Protein AF-A0A7S4ITT6-F1 (afdb_monomer_lite)

Organism: NCBI:txid265563

Structure (mmCIF, N/CA/C/O backbone):
data_AF-A0A7S4ITT6-F1
#
_entry.id   AF-A0A7S4ITT6-F1
#
loop_
_atom_site.group_PDB
_atom_site.id
_atom_site.type_symbol
_atom_site.label_atom_id
_atom_site.label_alt_id
_atom_site.label_comp_id
_atom_site.label_asym_id
_atom_site.label_entity_id
_atom_site.label_seq_id
_atom_site.pdbx_PDB_ins_code
_atom_site.Cartn_x
_atom_site.Cartn_y
_atom_site.Cartn_z
_atom_site.occupancy
_atom_site.B_iso_or_equiv
_atom_site.auth_seq_id
_atom_site.auth_comp_id
_atom_site.auth_asym_id
_atom_site.auth_atom_id
_atom_site.pdbx_PDB_model_num
ATOM 1 N N . ASP A 1 1 ? -33.251 19.097 45.991 1.00 66.38 1 ASP A N 1
ATOM 2 C CA . ASP A 1 1 ? -33.301 20.274 45.098 1.00 66.38 1 ASP A CA 1
ATOM 3 C C . ASP A 1 1 ? -31.925 20.588 44.511 1.00 66.38 1 ASP A C 1
ATOM 5 O O . ASP A 1 1 ? -31.632 19.953 43.519 1.00 66.38 1 ASP A O 1
ATOM 9 N N . GLU A 1 2 ? -31.005 21.370 45.097 1.00 69.56 2 GLU A N 1
ATOM 10 C CA . GLU A 1 2 ? -29.688 21.613 44.430 1.00 69.56 2 GLU A CA 1
ATOM 11 C C . GLU A 1 2 ? -28.739 20.395 44.406 1.00 69.56 2 GLU A C 1
ATOM 13 O O . GLU A 1 2 ? -28.034 20.162 43.431 1.00 69.56 2 GLU A O 1
ATOM 18 N N . LYS A 1 3 ? -28.730 19.575 45.467 1.00 73.31 3 LYS A N 1
ATOM 19 C CA . LYS A 1 3 ? -27.865 18.378 45.530 1.00 73.31 3 LYS A CA 1
ATOM 20 C C . LYS A 1 3 ? -28.282 17.263 44.572 1.00 73.31 3 LYS A C 1
ATOM 22 O O . LYS A 1 3 ? -27.440 16.493 44.138 1.00 73.31 3 LYS A O 1
ATOM 27 N N . GLU A 1 4 ? -29.576 17.159 44.288 1.00 76.81 4 GLU A N 1
ATOM 28 C CA . GLU A 1 4 ? -30.088 16.156 43.347 1.00 76.81 4 GLU A CA 1
ATOM 29 C C . GLU A 1 4 ? -29.782 16.570 41.907 1.00 76.81 4 GLU A C 1
ATOM 31 O O . GLU A 1 4 ? -29.439 15.720 41.095 1.00 76.81 4 GLU A O 1
ATOM 36 N N . GLU A 1 5 ? -29.812 17.873 41.620 1.00 79.50 5 GLU A N 1
ATOM 37 C CA . GLU A 1 5 ? -29.456 18.434 40.316 1.00 79.50 5 GLU A CA 1
ATOM 38 C C . GLU A 1 5 ? -27.952 18.261 40.018 1.00 79.50 5 GLU A C 1
ATOM 40 O O . GLU A 1 5 ? -27.577 17.868 38.915 1.00 79.50 5 GLU A O 1
ATOM 45 N N . GLU A 1 6 ? -27.085 18.429 41.025 1.00 81.88 6 GLU A N 1
ATOM 46 C CA . GLU A 1 6 ? -25.637 18.186 40.903 1.00 81.88 6 GLU A CA 1
ATOM 47 C C . GLU A 1 6 ? -25.305 16.691 40.702 1.00 81.88 6 GLU A C 1
ATOM 49 O O . GLU A 1 6 ? -24.468 16.342 39.865 1.00 81.88 6 GLU A O 1
ATOM 54 N N . GLU A 1 7 ? -25.998 15.786 41.405 1.00 82.81 7 GLU A N 1
ATOM 55 C CA . GLU A 1 7 ? -25.854 14.333 41.209 1.00 82.81 7 GLU A CA 1
ATOM 56 C C . GLU A 1 7 ? -26.379 13.870 39.839 1.00 82.81 7 GLU A C 1
ATOM 58 O O . GLU A 1 7 ? -25.829 12.938 39.236 1.00 82.81 7 GLU A O 1
ATOM 63 N N . GLU A 1 8 ? -27.429 14.512 39.327 1.00 81.31 8 GLU A N 1
ATOM 64 C CA . GLU A 1 8 ? -28.006 14.218 38.018 1.00 81.31 8 GLU A CA 1
ATOM 65 C C . GLU A 1 8 ? -27.117 14.744 36.879 1.00 81.31 8 GLU A C 1
ATOM 67 O O . GLU A 1 8 ? -26.879 14.015 35.911 1.00 81.31 8 GLU A O 1
ATOM 72 N N . GLU A 1 9 ? -26.511 15.927 37.030 1.00 78.19 9 GLU A N 1
ATOM 73 C CA . GLU A 1 9 ? -25.471 16.427 36.122 1.00 78.19 9 GLU A CA 1
ATOM 74 C C . GLU A 1 9 ? -24.225 15.532 36.122 1.00 78.19 9 GLU A C 1
ATOM 76 O O . GLU A 1 9 ? -23.675 15.226 35.058 1.00 78.19 9 GLU A O 1
ATOM 81 N N . GLU A 1 10 ? -23.766 15.073 37.288 1.00 77.88 10 GLU A N 1
ATOM 82 C CA . GLU A 1 10 ? -22.605 14.186 37.370 1.00 77.88 10 GLU A CA 1
ATOM 83 C C . GLU A 1 10 ? -22.906 12.816 36.739 1.00 77.88 10 GLU A C 1
ATOM 85 O O . GLU A 1 10 ? -22.069 12.261 36.016 1.00 77.88 10 GLU A O 1
ATOM 90 N N . ARG A 1 11 ? -24.127 12.292 36.920 1.00 79.38 11 ARG A N 1
ATOM 91 C CA . ARG A 1 11 ? -24.608 11.104 36.197 1.00 79.38 11 ARG A CA 1
ATOM 92 C C . ARG A 1 11 ? -24.656 11.326 34.696 1.00 79.38 11 ARG A C 1
ATOM 94 O O . ARG A 1 11 ? -24.210 10.445 33.967 1.00 79.38 11 ARG A O 1
ATOM 101 N N . GLN A 1 12 ? -25.156 12.465 34.228 1.00 71.06 12 GLN A N 1
ATOM 102 C CA . GLN A 1 12 ? -25.205 12.776 32.800 1.00 71.06 12 GLN A CA 1
ATOM 103 C C . GLN A 1 12 ? -23.799 12.904 32.203 1.00 71.06 12 GLN A C 1
ATOM 105 O O . GLN A 1 12 ? -23.551 12.372 31.124 1.00 71.06 12 GLN A O 1
ATOM 110 N N . ARG A 1 13 ? -22.840 13.506 32.917 1.00 69.56 13 ARG A N 1
ATOM 111 C CA . ARG A 1 13 ? -21.428 13.570 32.489 1.00 69.56 13 ARG A CA 1
ATOM 112 C C . ARG A 1 13 ? -20.780 12.190 32.422 1.00 69.56 13 ARG A C 1
ATO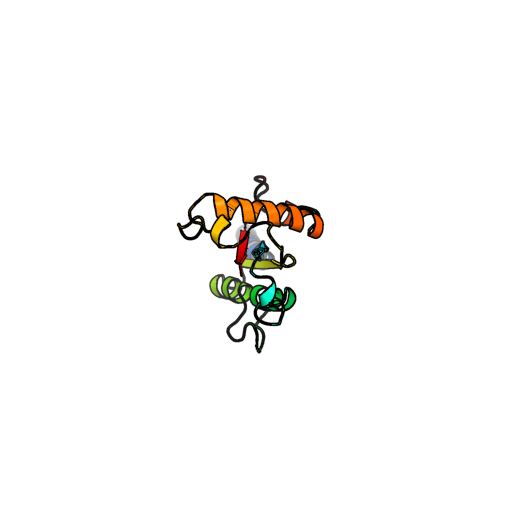M 114 O O . ARG A 1 13 ? -20.078 11.893 31.457 1.00 69.56 13 ARG A O 1
ATOM 121 N N . ARG A 1 14 ? -21.042 11.329 33.409 1.00 65.25 14 ARG A N 1
ATOM 122 C CA . ARG A 1 14 ? -20.569 9.935 33.409 1.00 65.25 14 ARG A CA 1
ATOM 123 C C . ARG A 1 14 ? -21.224 9.121 32.294 1.00 65.25 14 ARG A C 1
ATOM 125 O O . ARG A 1 14 ? -20.539 8.355 31.628 1.00 65.25 14 ARG A O 1
ATOM 132 N N . GLN A 1 15 ? -22.513 9.325 32.035 1.00 61.69 15 GLN A N 1
ATOM 133 C CA . GLN A 1 15 ? -23.232 8.667 30.946 1.00 61.69 15 GLN A CA 1
ATOM 134 C C . GLN A 1 15 ? -22.724 9.128 29.573 1.00 61.69 15 GLN A C 1
ATOM 136 O O . GLN A 1 15 ? -22.522 8.291 28.705 1.00 61.69 15 GLN A O 1
ATOM 141 N N . LEU A 1 16 ? -22.405 10.414 29.391 1.00 56.41 16 LEU A N 1
ATOM 142 C CA . LEU A 1 16 ? -21.774 10.932 28.168 1.00 56.41 16 LEU A CA 1
ATOM 143 C C . LEU A 1 16 ? -20.351 10.389 27.960 1.00 56.41 16 LEU A C 1
ATOM 145 O O . LEU A 1 16 ? -19.951 10.164 26.822 1.00 56.41 16 LEU A O 1
ATOM 149 N N . GLN A 1 17 ? -19.596 10.127 29.032 1.00 59.09 17 GLN A N 1
ATOM 150 C CA . GLN A 1 17 ? -18.307 9.426 28.941 1.00 59.09 17 GLN A CA 1
ATOM 151 C C . GLN A 1 17 ? -18.467 7.943 28.572 1.00 59.09 17 GLN A C 1
ATOM 153 O O . GLN A 1 17 ? -17.612 7.396 27.880 1.00 59.09 17 GLN A O 1
ATOM 158 N N . ILE A 1 18 ? -19.556 7.298 28.999 1.00 54.72 18 ILE A N 1
ATOM 159 C CA . ILE A 1 18 ? -19.858 5.890 28.698 1.00 54.72 18 ILE A CA 1
ATOM 160 C C . ILE A 1 18 ? -20.452 5.728 27.287 1.00 54.72 18 ILE A C 1
ATOM 162 O O . ILE A 1 18 ? -20.075 4.797 26.581 1.00 54.72 18 ILE A O 1
ATOM 166 N N . ASP A 1 19 ? -21.301 6.650 26.826 1.00 48.16 19 ASP A N 1
ATOM 167 C CA . ASP A 1 19 ? -21.837 6.672 25.454 1.00 48.16 19 ASP A CA 1
ATOM 168 C C . ASP A 1 19 ? -20.813 7.216 24.437 1.00 48.16 19 ASP A C 1
ATOM 170 O O . ASP A 1 19 ? -20.814 6.814 23.271 1.00 48.16 19 ASP A O 1
ATOM 174 N N . GLY A 1 20 ? -19.850 8.026 24.893 1.00 43.16 20 GLY A N 1
ATOM 175 C CA . GLY A 1 20 ? -18.567 8.264 24.215 1.00 43.16 20 GLY A CA 1
ATOM 176 C C . GLY A 1 20 ? -17.628 7.047 24.225 1.00 43.16 20 GLY A C 1
ATOM 177 O O . GLY A 1 20 ? -16.577 7.075 23.594 1.00 43.16 20 GLY A O 1
ATOM 178 N N . GLY A 1 21 ? -18.024 5.967 24.908 1.00 40.12 21 GLY A N 1
ATOM 179 C CA . GLY A 1 21 ? -17.407 4.641 24.910 1.00 40.12 21 GLY A CA 1
ATOM 180 C C . GLY A 1 21 ? -17.835 3.750 23.739 1.00 40.12 21 GLY A C 1
ATOM 181 O O . GLY A 1 21 ? -17.499 2.566 23.714 1.00 40.12 21 GLY A O 1
ATOM 182 N N . LYS A 1 22 ? -18.501 4.294 22.709 1.00 44.81 22 LYS A N 1
ATOM 183 C CA . LYS A 1 22 ? -18.163 3.847 21.354 1.00 44.81 22 LYS A CA 1
ATOM 184 C C . LYS A 1 22 ? -16.726 4.286 21.143 1.00 44.81 22 LYS A C 1
ATOM 186 O O . LYS A 1 22 ? -16.513 5.463 20.875 1.00 44.81 22 LYS A O 1
ATOM 191 N N . THR A 1 23 ? -15.765 3.372 21.278 1.00 44.84 23 THR A N 1
ATOM 192 C CA . THR A 1 23 ? -14.406 3.577 20.773 1.00 44.84 23 THR A CA 1
ATOM 193 C C . THR A 1 23 ? -14.550 4.253 19.414 1.00 44.84 23 THR A C 1
ATOM 195 O O . THR A 1 23 ? -15.056 3.631 18.474 1.00 44.84 23 THR A O 1
ATOM 198 N N . LEU A 1 24 ? -14.233 5.551 19.330 1.00 47.56 24 LEU A N 1
ATOM 199 C CA . LEU A 1 24 ? -14.089 6.236 18.056 1.00 47.56 24 LEU A CA 1
ATOM 200 C C . LEU A 1 24 ? -12.882 5.560 17.436 1.00 47.56 24 LEU A C 1
ATOM 202 O O . LEU A 1 24 ? -11.738 5.906 17.710 1.00 47.56 24 LEU A O 1
ATOM 206 N N . LYS A 1 25 ? -13.157 4.472 16.728 1.00 58.03 25 LYS A N 1
ATOM 207 C CA . LYS A 1 25 ? -12.169 3.721 15.996 1.00 58.03 25 LYS A CA 1
ATOM 208 C C . LYS A 1 25 ? -11.748 4.657 14.879 1.00 58.03 25 LYS A C 1
ATOM 210 O O . LYS A 1 25 ? -12.473 4.795 13.896 1.00 58.03 25 LYS A O 1
ATOM 215 N N . ASN A 1 26 ? -10.644 5.369 15.083 1.00 84.81 26 ASN A N 1
ATOM 216 C CA . ASN A 1 26 ? -10.074 6.217 14.050 1.00 84.81 26 ASN A CA 1
ATOM 217 C C . ASN A 1 26 ? -9.543 5.277 12.971 1.00 84.81 26 ASN A C 1
ATOM 219 O O . ASN A 1 26 ? -8.483 4.669 13.134 1.00 84.81 26 ASN A O 1
ATOM 223 N N . VAL A 1 27 ? -10.345 5.089 11.924 1.00 90.31 27 VAL A N 1
ATOM 224 C CA . VAL A 1 27 ? -9.966 4.297 10.760 1.00 90.31 27 VAL A CA 1
ATOM 225 C C . VAL A 1 27 ? -9.173 5.198 9.829 1.00 90.31 27 VAL A C 1
ATOM 227 O O . VAL A 1 27 ? -9.692 6.213 9.376 1.00 90.31 27 VAL A O 1
ATOM 230 N N . MET A 1 28 ? -7.937 4.812 9.536 1.00 93.50 28 MET A N 1
ATOM 231 C CA . MET A 1 28 ? -7.108 5.450 8.517 1.00 93.50 28 MET A CA 1
ATOM 232 C C . MET A 1 28 ? -6.976 4.499 7.334 1.00 93.50 28 MET A C 1
ATOM 234 O O . MET A 1 28 ? -6.627 3.330 7.518 1.00 93.50 28 MET A O 1
ATOM 238 N N . GLN A 1 29 ? -7.254 4.998 6.132 1.00 95.06 29 GLN A N 1
ATOM 239 C CA . GLN A 1 29 ? -7.014 4.251 4.903 1.00 95.06 29 GLN A CA 1
ATOM 240 C C . GLN A 1 29 ? -5.555 4.432 4.480 1.00 95.06 29 GLN A C 1
ATOM 242 O O . GLN A 1 29 ? -5.065 5.550 4.370 1.00 95.06 29 GLN A O 1
ATOM 247 N N . ASN A 1 30 ? -4.863 3.325 4.242 1.00 96.88 30 ASN A N 1
ATOM 248 C CA . ASN A 1 30 ? -3.483 3.281 3.779 1.00 96.88 30 ASN A CA 1
ATOM 249 C C . ASN A 1 30 ? -3.430 2.717 2.360 1.00 96.88 30 ASN A C 1
ATOM 251 O O . ASN A 1 30 ? -3.933 1.621 2.103 1.00 96.88 30 ASN A O 1
ATOM 255 N N . LEU A 1 31 ? -2.797 3.426 1.435 1.00 97.19 31 LEU A N 1
ATOM 256 C CA . LEU A 1 31 ? -2.554 2.904 0.095 1.00 97.19 31 LEU A CA 1
ATOM 257 C C . LEU A 1 31 ? -1.297 2.030 0.106 1.00 97.19 31 LEU A C 1
ATOM 259 O O . LEU A 1 31 ? -0.229 2.498 0.484 1.00 97.19 31 LEU A O 1
ATOM 263 N N . VAL A 1 32 ? -1.387 0.781 -0.352 1.00 97.94 32 VAL A N 1
ATOM 264 C CA . VAL A 1 32 ? -0.213 -0.085 -0.549 1.00 97.94 32 VAL A CA 1
ATOM 265 C C . VAL A 1 32 ? 0.057 -0.220 -2.041 1.00 97.94 32 VAL A C 1
ATOM 267 O O . VAL A 1 32 ? -0.684 -0.890 -2.765 1.00 97.94 32 VAL A O 1
ATOM 270 N N . LEU A 1 33 ? 1.131 0.419 -2.499 1.00 97.56 33 LEU A N 1
ATOM 271 C CA . LEU A 1 33 ? 1.546 0.437 -3.896 1.00 97.56 33 LEU A CA 1
ATOM 272 C C . LEU A 1 33 ? 2.599 -0.645 -4.153 1.00 97.56 33 LEU A C 1
ATOM 274 O O . LEU A 1 33 ? 3.647 -0.669 -3.505 1.00 97.56 33 LEU A O 1
ATOM 278 N N . LEU A 1 34 ? 2.319 -1.528 -5.111 1.00 96.44 34 LEU A N 1
ATOM 279 C CA . LEU A 1 34 ? 3.194 -2.636 -5.490 1.00 96.44 34 LEU A CA 1
ATOM 280 C C . LEU A 1 34 ? 3.924 -2.307 -6.797 1.00 96.44 34 LEU A C 1
ATOM 282 O O . LEU A 1 34 ? 3.297 -2.259 -7.855 1.00 96.44 34 LEU A O 1
ATOM 286 N N . ILE A 1 35 ? 5.238 -2.085 -6.741 1.00 95.62 35 ILE A N 1
ATOM 287 C CA . ILE A 1 35 ? 6.047 -1.635 -7.887 1.00 95.62 35 ILE A CA 1
ATOM 288 C C . ILE A 1 35 ? 6.979 -2.746 -8.363 1.00 95.62 35 ILE A C 1
ATOM 290 O O . ILE A 1 35 ? 7.859 -3.196 -7.628 1.00 95.62 35 ILE A O 1
ATOM 294 N N . ARG A 1 36 ? 6.857 -3.147 -9.627 1.00 94.31 36 ARG A N 1
ATOM 295 C CA . ARG A 1 36 ? 7.787 -4.076 -10.265 1.00 94.31 36 ARG A CA 1
ATOM 296 C C . ARG A 1 36 ? 8.563 -3.396 -11.379 1.00 94.31 36 ARG A C 1
ATOM 298 O O . ARG A 1 36 ? 7.984 -2.871 -12.323 1.00 94.31 36 ARG A O 1
ATOM 305 N N . PHE A 1 37 ? 9.887 -3.468 -11.294 1.00 94.62 37 PHE A N 1
ATOM 306 C CA . PHE A 1 37 ? 10.765 -2.953 -12.339 1.00 94.62 37 PHE A CA 1
ATOM 307 C C . PHE A 1 37 ? 10.681 -3.793 -13.616 1.00 94.62 37 PHE A C 1
ATOM 309 O O . PHE A 1 37 ? 10.533 -5.014 -13.554 1.00 94.62 37 PHE A O 1
ATOM 316 N N . LYS A 1 38 ? 10.849 -3.164 -14.785 1.00 93.50 38 LYS A N 1
ATOM 317 C CA . LYS A 1 38 ? 10.691 -3.819 -16.096 1.00 93.50 38 LYS A CA 1
ATOM 318 C C . LYS A 1 38 ? 11.481 -5.114 -16.268 1.00 93.50 38 LYS A C 1
ATOM 320 O O . LYS A 1 38 ? 11.026 -6.041 -16.926 1.00 93.50 38 LYS A O 1
ATOM 325 N N . ASN A 1 39 ? 12.689 -5.167 -15.714 1.00 90.69 39 ASN A N 1
ATOM 326 C CA . ASN A 1 39 ? 13.579 -6.323 -15.809 1.00 90.69 39 ASN A CA 1
ATOM 327 C C . ASN A 1 39 ? 13.376 -7.344 -14.674 1.00 90.69 39 ASN A C 1
ATOM 329 O O . ASN A 1 39 ? 14.218 -8.224 -14.515 1.00 90.69 39 ASN A O 1
ATOM 333 N N . HIS A 1 40 ? 12.319 -7.210 -13.863 1.00 90.62 40 HIS A N 1
ATOM 334 C CA . HIS A 1 40 ? 11.938 -8.135 -12.786 1.00 90.62 40 HIS A CA 1
ATOM 335 C C . HIS A 1 40 ? 10.738 -9.023 -13.157 1.00 90.62 40 HIS A C 1
ATOM 337 O O . HIS A 1 40 ? 10.179 -9.703 -12.296 1.00 90.62 40 HIS A O 1
ATOM 343 N N . ASP A 1 41 ? 10.367 -9.070 -14.436 1.00 80.00 41 ASP A N 1
ATOM 344 C CA . ASP A 1 41 ? 9.329 -9.940 -15.002 1.00 80.00 41 ASP A CA 1
ATOM 345 C C . ASP A 1 41 ? 9.510 -11.426 -14.633 1.00 80.00 41 ASP A C 1
ATOM 347 O O . ASP A 1 41 ? 8.541 -12.117 -14.315 1.00 80.00 41 ASP A O 1
ATOM 351 N N . TYR A 1 42 ? 10.756 -11.902 -14.557 1.00 77.75 42 TYR A N 1
ATOM 352 C CA . TYR A 1 42 ? 11.095 -13.268 -14.147 1.00 77.75 42 TYR A CA 1
ATOM 353 C C . TYR A 1 42 ? 10.615 -13.634 -12.732 1.00 77.75 42 TYR A C 1
ATOM 355 O O . TYR A 1 42 ? 10.473 -14.819 -12.422 1.00 77.75 42 TYR A O 1
ATOM 363 N N . ARG A 1 43 ? 10.342 -12.648 -11.867 1.00 79.19 43 ARG A N 1
ATOM 364 C CA . ARG A 1 43 ? 9.891 -12.880 -10.486 1.00 79.19 43 ARG A CA 1
ATOM 365 C C . ARG A 1 43 ? 8.395 -13.195 -10.369 1.00 79.19 43 ARG A C 1
ATOM 367 O O . ARG A 1 43 ? 7.954 -13.608 -9.298 1.00 79.19 43 ARG A O 1
ATOM 374 N N . MET A 1 44 ? 7.635 -13.070 -11.464 1.00 68.31 44 MET A N 1
ATOM 375 C CA . MET A 1 44 ? 6.219 -13.469 -11.563 1.00 68.31 44 MET A CA 1
ATOM 376 C C . MET A 1 44 ? 5.973 -14.937 -11.189 1.00 68.31 44 MET A C 1
ATOM 378 O O . MET A 1 44 ? 4.903 -15.279 -10.697 1.00 68.31 44 MET A O 1
ATOM 382 N N . ASN A 1 45 ? 6.957 -15.815 -11.403 1.00 71.69 45 ASN A N 1
ATOM 383 C CA . ASN A 1 45 ? 6.818 -17.255 -11.183 1.00 71.69 45 ASN A CA 1
ATOM 384 C C . ASN A 1 45 ? 7.085 -17.648 -9.718 1.00 71.69 45 ASN A C 1
ATOM 386 O O . ASN A 1 45 ? 7.906 -18.522 -9.442 1.00 71.69 45 ASN A O 1
ATOM 390 N N . GLY A 1 46 ? 6.394 -16.988 -8.783 1.00 74.38 46 GLY A N 1
ATOM 391 C CA . GLY A 1 46 ? 6.380 -17.342 -7.358 1.00 74.38 46 GLY A CA 1
ATOM 392 C C . GLY A 1 46 ? 7.480 -16.716 -6.495 1.00 74.38 46 GLY A C 1
ATOM 393 O O . GLY A 1 46 ? 7.649 -17.133 -5.354 1.00 74.38 46 GLY A O 1
ATOM 394 N N . CYS A 1 47 ? 8.238 -15.737 -7.003 1.00 86.12 47 CYS A N 1
ATOM 395 C CA . CYS A 1 47 ? 9.220 -15.009 -6.187 1.00 86.12 47 CYS A CA 1
ATOM 396 C C . CYS A 1 47 ? 8.645 -13.747 -5.533 1.00 86.12 47 CYS A C 1
ATOM 398 O O . CYS A 1 47 ? 9.227 -13.256 -4.568 1.00 86.12 47 CYS A O 1
ATOM 400 N N . LEU A 1 48 ? 7.546 -13.204 -6.063 1.00 91.56 48 LEU A N 1
ATOM 401 C CA . LEU A 1 48 ? 6.828 -12.080 -5.465 1.00 91.56 48 LEU A CA 1
ATOM 402 C C . LEU A 1 48 ? 5.533 -12.573 -4.817 1.00 91.56 48 LEU A C 1
ATOM 404 O O . LEU A 1 48 ? 4.889 -13.457 -5.388 1.00 91.56 48 LEU A O 1
ATOM 408 N N . PRO A 1 49 ? 5.130 -11.988 -3.677 1.00 93.44 49 PRO A N 1
ATOM 409 C CA . PRO A 1 49 ? 3.821 -12.255 -3.110 1.00 93.44 49 PRO A CA 1
ATOM 410 C C . PRO A 1 49 ? 2.728 -11.759 -4.061 1.00 93.44 49 PRO A C 1
ATOM 412 O O . PRO A 1 49 ? 2.868 -10.734 -4.737 1.00 93.44 49 PRO A O 1
ATOM 415 N N . THR A 1 50 ? 1.623 -12.485 -4.107 1.00 94.25 50 THR A N 1
ATOM 416 C CA . THR A 1 50 ? 0.389 -12.049 -4.763 1.00 94.25 50 THR A CA 1
ATOM 417 C C . THR A 1 50 ? -0.193 -10.821 -4.058 1.00 94.25 50 THR A C 1
ATOM 419 O O . THR A 1 50 ? 0.123 -10.534 -2.901 1.00 94.25 50 THR A O 1
ATOM 422 N N . LYS A 1 51 ? -1.070 -10.086 -4.751 1.00 94.69 51 LYS A N 1
ATOM 423 C CA . LYS A 1 51 ? -1.801 -8.955 -4.159 1.00 94.69 51 LYS A CA 1
ATOM 424 C C . LYS A 1 51 ? -2.576 -9.403 -2.918 1.00 94.69 51 LYS A C 1
ATOM 426 O O . LYS A 1 51 ? -2.580 -8.700 -1.913 1.00 94.69 51 LYS A O 1
ATOM 431 N N . GLU A 1 52 ? -3.191 -10.577 -2.985 1.00 96.19 52 GLU A N 1
ATOM 432 C CA . GLU A 1 52 ? -3.968 -11.179 -1.907 1.00 96.19 52 GLU A CA 1
ATOM 433 C C . GLU A 1 52 ? -3.078 -11.543 -0.713 1.00 96.19 52 GLU A C 1
ATOM 435 O O . GLU A 1 52 ? -3.430 -11.239 0.420 1.00 96.19 52 GLU A O 1
ATOM 440 N N . GLU A 1 53 ? -1.888 -12.103 -0.940 1.00 96.69 53 GLU A N 1
ATOM 441 C CA . GLU A 1 53 ? -0.950 -12.389 0.154 1.00 96.69 53 GLU A CA 1
ATOM 442 C C . GLU A 1 53 ? -0.471 -11.114 0.857 1.00 96.69 53 GLU A C 1
ATOM 444 O O . GLU A 1 53 ? -0.383 -11.078 2.086 1.00 96.69 53 GLU A O 1
ATOM 449 N N . VAL A 1 54 ? -0.197 -10.046 0.097 1.00 97.75 54 VAL A N 1
ATOM 450 C CA . VAL A 1 54 ? 0.127 -8.737 0.686 1.00 97.75 54 VAL A CA 1
ATOM 451 C C . VAL A 1 54 ? -1.083 -8.166 1.427 1.00 97.75 54 VAL A C 1
ATOM 453 O O . VAL A 1 54 ? -0.926 -7.615 2.514 1.00 97.75 54 VAL A O 1
ATOM 456 N N . HIS A 1 55 ? -2.291 -8.318 0.884 1.00 97.75 55 HIS A N 1
ATOM 457 C CA . HIS A 1 55 ? -3.516 -7.898 1.555 1.00 97.75 55 HIS A CA 1
ATOM 458 C C . HIS A 1 55 ? -3.668 -8.583 2.919 1.00 97.75 55 HIS A C 1
ATOM 460 O O . HIS A 1 55 ? -3.902 -7.892 3.907 1.00 97.75 55 HIS A O 1
ATOM 466 N N . GLU A 1 56 ? -3.471 -9.900 3.007 1.00 98.00 56 GLU A N 1
ATOM 467 C CA . GLU A 1 56 ? -3.506 -10.622 4.287 1.00 98.00 56 GLU A CA 1
ATOM 468 C C . GLU A 1 56 ? -2.417 -10.134 5.251 1.00 98.00 56 GLU A C 1
ATOM 470 O O . GLU A 1 56 ? -2.708 -9.824 6.407 1.00 98.00 56 GLU A O 1
ATOM 475 N N . LEU A 1 57 ? -1.1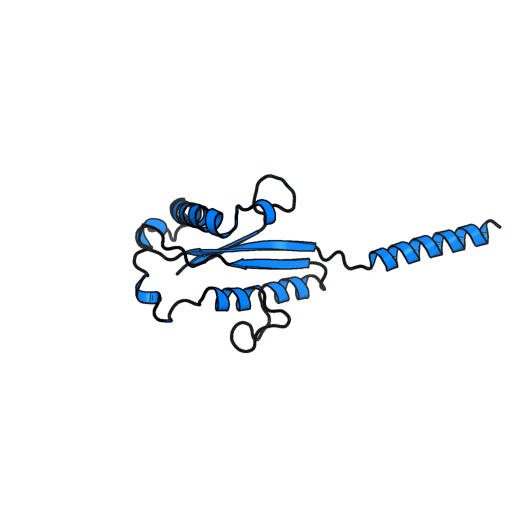77 -9.965 4.776 1.00 97.88 57 LEU A N 1
ATOM 476 C CA . LEU A 1 57 ? -0.077 -9.440 5.594 1.00 97.88 57 LEU A CA 1
ATOM 477 C C . LEU A 1 57 ? -0.393 -8.060 6.197 1.00 97.88 57 LEU A C 1
ATOM 479 O O . LEU A 1 57 ? 0.002 -7.766 7.328 1.00 97.88 57 LEU A O 1
ATOM 483 N N . PHE A 1 58 ? -1.092 -7.202 5.453 1.00 98.31 58 PHE A N 1
ATOM 484 C CA . PHE A 1 58 ? -1.414 -5.852 5.903 1.00 98.31 58 PHE A CA 1
ATOM 485 C C . PHE A 1 58 ? -2.708 -5.767 6.720 1.00 98.31 58 PHE A C 1
ATOM 487 O O . PHE A 1 58 ? -2.762 -4.957 7.644 1.00 98.31 58 PHE A O 1
ATOM 494 N N . ASN A 1 59 ? -3.728 -6.573 6.409 1.00 98.00 59 ASN A N 1
ATOM 495 C CA . ASN A 1 59 ? -5.095 -6.363 6.901 1.00 98.00 59 ASN A CA 1
ATOM 496 C C . ASN A 1 59 ? -5.679 -7.469 7.771 1.00 98.00 59 ASN A C 1
ATOM 498 O O . ASN A 1 59 ? -6.739 -7.217 8.362 1.00 98.00 59 ASN A O 1
ATOM 502 N N . ALA A 1 60 ? -5.068 -8.658 7.820 1.00 96.75 60 ALA A N 1
ATOM 503 C CA . ALA A 1 60 ? -5.604 -9.763 8.610 1.00 96.75 60 ALA A CA 1
ATOM 504 C C . ALA A 1 60 ? -5.846 -9.310 10.057 1.00 96.75 60 ALA A C 1
ATOM 506 O O . ALA A 1 60 ? -5.073 -8.529 10.606 1.00 96.75 60 ALA A O 1
ATOM 507 N N . VAL A 1 61 ? -6.961 -9.733 10.645 1.00 93.88 61 VAL A N 1
ATOM 508 C CA . VAL A 1 61 ? -7.298 -9.411 12.033 1.00 93.88 61 VAL A CA 1
ATOM 509 C C . VAL A 1 61 ? -6.962 -10.623 12.876 1.00 93.88 61 VAL A C 1
ATOM 511 O O . VAL A 1 61 ? -7.401 -11.721 12.543 1.00 93.88 61 VAL A O 1
ATOM 514 N N . ASP A 1 62 ? -6.214 -10.404 13.953 1.00 93.31 62 ASP A N 1
ATOM 515 C CA . ASP A 1 62 ? -5.680 -11.470 14.806 1.00 93.31 62 ASP A CA 1
ATOM 516 C C . ASP A 1 62 ? -4.695 -12.398 14.055 1.00 93.31 62 ASP A C 1
ATOM 518 O O . ASP A 1 62 ? -4.506 -13.562 14.413 1.00 93.31 62 ASP A O 1
ATOM 522 N N . GLY A 1 63 ? -4.022 -11.854 13.035 1.00 92.75 63 GLY A N 1
ATOM 523 C CA . GLY A 1 63 ? -3.002 -12.518 12.231 1.00 92.75 63 GLY A CA 1
ATOM 524 C C . GLY A 1 63 ? -3.526 -13.445 11.132 1.00 92.75 63 GLY A C 1
ATOM 525 O O . GLY A 1 63 ? -4.716 -13.552 10.853 1.00 92.75 63 GLY A O 1
ATOM 526 N N . HIS A 1 64 ? -2.582 -14.115 10.475 1.00 96.25 64 HIS A N 1
ATOM 527 C CA . HIS A 1 64 ? -2.830 -15.136 9.460 1.00 96.25 64 HIS A CA 1
ATOM 528 C C . HIS A 1 64 ? -1.796 -16.255 9.626 1.00 96.25 64 HIS A C 1
ATOM 530 O O . HIS A 1 64 ? -0.599 -15.975 9.620 1.00 96.25 64 HIS A O 1
ATOM 536 N N . ASP A 1 65 ? -2.229 -17.518 9.697 1.00 95.19 65 ASP A N 1
ATOM 537 C CA . ASP A 1 65 ? -1.399 -18.671 10.103 1.00 95.19 65 ASP A CA 1
ATOM 538 C C . ASP A 1 65 ? -0.036 -18.776 9.399 1.00 95.19 65 ASP A C 1
ATOM 540 O O . ASP A 1 65 ? 0.963 -19.152 10.009 1.00 95.19 65 ASP A O 1
ATOM 544 N N . THR A 1 66 ? 0.014 -18.463 8.103 1.00 95.75 66 THR A N 1
ATOM 545 C CA . THR A 1 66 ? 1.245 -18.519 7.299 1.00 95.75 66 THR A CA 1
ATOM 546 C C . THR A 1 66 ? 1.831 -17.150 6.951 1.00 95.75 66 THR A C 1
ATOM 548 O O . THR A 1 66 ? 3.046 -16.987 6.999 1.00 95.75 66 THR A O 1
ATOM 551 N N . LEU A 1 67 ? 0.992 -16.176 6.585 1.00 95.94 67 LEU A N 1
ATOM 552 C CA . LEU A 1 67 ? 1.423 -14.882 6.049 1.00 95.94 67 LEU A CA 1
ATOM 553 C C . LEU A 1 67 ? 1.693 -13.831 7.131 1.00 95.94 67 LEU A C 1
ATOM 555 O O . LEU A 1 67 ? 2.556 -12.980 6.944 1.00 95.94 67 LEU A O 1
ATOM 559 N N . ALA A 1 68 ? 0.990 -13.902 8.262 1.00 96.12 68 ALA A N 1
ATOM 560 C CA . ALA A 1 68 ? 1.119 -12.957 9.368 1.00 96.12 68 ALA A CA 1
ATOM 561 C C . ALA A 1 68 ? 0.960 -13.663 10.733 1.00 96.12 68 ALA A C 1
ATOM 563 O O . ALA A 1 68 ? 0.085 -13.293 11.520 1.00 96.12 68 ALA A O 1
ATOM 564 N N . PRO A 1 69 ? 1.768 -14.700 11.041 1.00 96.38 69 PRO A N 1
ATOM 565 C CA . PRO A 1 69 ? 1.568 -15.535 12.232 1.00 96.38 69 PRO A CA 1
ATOM 566 C C . PRO A 1 69 ? 1.796 -14.786 13.551 1.00 96.38 69 PRO A C 1
ATOM 568 O O . PRO A 1 69 ? 1.346 -15.223 14.605 1.00 96.38 69 PRO A O 1
ATOM 571 N N . SER A 1 70 ? 2.513 -13.663 13.505 1.00 94.31 70 SER A N 1
ATOM 572 C CA . SER A 1 70 ? 2.743 -12.769 14.643 1.00 94.31 70 SER A CA 1
ATOM 573 C C . SER A 1 70 ? 1.789 -11.569 14.679 1.00 94.31 70 SER A C 1
ATOM 575 O O . SER A 1 70 ? 2.021 -10.648 15.458 1.00 94.31 70 SER A O 1
ATOM 577 N N . GLY A 1 71 ? 0.762 -11.559 13.827 1.00 96.12 71 GLY A N 1
ATOM 578 C CA . GLY A 1 71 ? -0.110 -10.412 13.589 1.00 96.12 71 GLY A CA 1
ATOM 579 C C . GLY A 1 71 ? 0.246 -9.662 12.305 1.00 96.12 71 GLY A C 1
ATOM 580 O O . GLY A 1 71 ? 1.402 -9.653 11.867 1.00 96.12 71 GLY A O 1
ATOM 581 N N . SER A 1 72 ? -0.768 -9.051 11.697 1.00 98.19 72 SER A N 1
ATOM 582 C CA . SER A 1 72 ? -0.632 -8.198 10.513 1.00 98.19 72 SER A CA 1
ATOM 583 C C . SER A 1 72 ? -0.088 -6.806 10.860 1.00 98.19 72 SER A C 1
ATOM 585 O O . SER A 1 72 ? 0.051 -6.425 12.029 1.00 98.19 72 SER A O 1
ATOM 587 N N . VAL A 1 73 ? 0.172 -5.991 9.833 1.00 97.69 73 VAL A N 1
ATOM 588 C CA . VAL A 1 73 ? 0.466 -4.558 10.022 1.00 97.69 73 VAL A CA 1
ATOM 589 C C . VAL A 1 73 ? -0.671 -3.876 10.790 1.00 97.69 73 VAL A C 1
ATOM 591 O O . VAL A 1 73 ? -0.417 -3.164 11.764 1.00 97.69 73 VAL A O 1
ATOM 594 N N . ARG A 1 74 ? -1.925 -4.135 10.408 1.00 97.50 74 ARG A N 1
ATOM 595 C CA . ARG A 1 74 ? -3.113 -3.633 11.103 1.00 97.50 74 ARG A CA 1
ATOM 596 C C . ARG A 1 74 ? -3.151 -4.055 12.572 1.00 97.50 74 ARG A C 1
ATOM 598 O O . ARG A 1 74 ? -3.425 -3.209 13.423 1.00 97.50 74 ARG A O 1
ATOM 605 N N . ASP A 1 75 ? -2.840 -5.312 12.885 1.00 97.62 75 ASP A N 1
ATOM 606 C CA . ASP A 1 75 ? -2.807 -5.796 14.272 1.00 97.62 75 ASP A CA 1
ATOM 607 C C . ASP A 1 75 ? -1.742 -5.076 15.096 1.00 97.62 75 ASP A C 1
ATOM 609 O O . ASP A 1 75 ? -2.002 -4.708 16.238 1.00 97.62 75 ASP A O 1
ATOM 613 N N . CYS A 1 76 ? -0.569 -4.800 14.519 1.00 97.12 76 CYS A N 1
ATOM 614 C CA . CYS A 1 76 ? 0.476 -4.025 15.189 1.00 97.12 76 CYS A CA 1
ATOM 615 C C . CYS A 1 76 ? -0.030 -2.629 15.593 1.00 97.12 76 CYS A C 1
ATOM 617 O O . CYS A 1 76 ? 0.155 -2.199 16.735 1.00 97.12 76 CYS A O 1
ATOM 619 N N . PHE A 1 77 ? -0.725 -1.933 14.688 1.00 96.25 77 PHE A N 1
ATOM 620 C CA . PHE A 1 77 ? -1.319 -0.624 14.976 1.00 96.25 77 PHE A CA 1
ATOM 621 C C . PHE A 1 77 ? -2.448 -0.703 16.006 1.00 96.25 77 PHE A C 1
ATOM 623 O O . PHE A 1 77 ? -2.489 0.117 16.926 1.00 96.25 77 PHE A O 1
ATOM 630 N N . ARG A 1 78 ? -3.331 -1.700 15.908 1.00 95.38 78 ARG A N 1
ATOM 631 C CA . ARG A 1 78 ? -4.407 -1.910 16.885 1.00 95.38 78 ARG A CA 1
ATOM 632 C C . ARG A 1 78 ? -3.859 -2.229 18.272 1.00 95.38 78 ARG A C 1
ATOM 634 O O . ARG A 1 78 ? -4.261 -1.597 19.244 1.00 95.38 78 ARG A O 1
ATOM 641 N N . TYR A 1 79 ? -2.896 -3.141 18.362 1.00 95.44 79 TYR A N 1
ATOM 642 C CA . TYR A 1 79 ? -2.277 -3.543 19.621 1.00 95.44 79 TYR A CA 1
ATOM 643 C C . TYR A 1 79 ? -1.562 -2.368 20.297 1.00 95.44 79 TYR A C 1
ATOM 645 O O . TYR A 1 79 ? -1.815 -2.072 21.463 1.00 95.44 79 TYR A O 1
ATOM 653 N N . ASN A 1 80 ? -0.725 -1.639 19.554 1.00 95.94 80 ASN A N 1
ATOM 654 C CA . ASN A 1 80 ? 0.030 -0.510 20.104 1.00 95.94 80 ASN A CA 1
ATOM 655 C C . ASN A 1 80 ? -0.856 0.690 20.470 1.00 95.94 80 ASN A C 1
ATOM 657 O O . ASN A 1 80 ? -0.461 1.511 21.297 1.00 95.94 80 ASN A O 1
ATOM 661 N N . SER A 1 81 ? -2.043 0.799 19.869 1.00 94.25 81 SER A N 1
ATOM 662 C CA . SER A 1 81 ? -3.006 1.868 20.145 1.00 94.25 81 SER A CA 1
ATOM 663 C C . SER A 1 81 ? -4.112 1.476 21.125 1.00 94.25 81 SER A C 1
ATOM 665 O O . SER A 1 81 ? -5.015 2.280 21.355 1.00 94.25 81 SER A O 1
ATOM 667 N N . TYR A 1 82 ? -4.074 0.273 21.708 1.00 93.88 82 TYR A N 1
ATOM 668 C CA . TYR A 1 82 ? -5.163 -0.251 22.542 1.00 93.88 82 TYR A CA 1
ATOM 669 C C . TYR A 1 82 ? -6.532 -0.160 21.837 1.00 93.88 82 TYR A C 1
ATOM 671 O O . TYR A 1 82 ? -7.506 0.333 22.405 1.00 93.88 82 TYR A O 1
ATOM 679 N N . ASP A 1 83 ? -6.581 -0.582 20.569 1.00 91.00 83 ASP A N 1
ATOM 680 C CA . ASP A 1 83 ? -7.754 -0.565 19.680 1.00 91.00 83 ASP A CA 1
ATOM 681 C C . ASP A 1 83 ? -8.344 0.824 19.363 1.00 91.00 83 ASP A C 1
ATOM 683 O O . ASP A 1 83 ? -9.420 0.921 18.767 1.00 91.00 83 ASP A O 1
ATOM 687 N N . THR A 1 84 ? -7.648 1.913 19.703 1.00 92.44 84 THR A N 1
ATOM 688 C CA . THR A 1 84 ? -8.116 3.278 19.394 1.00 92.44 84 THR A CA 1
ATOM 689 C C . THR A 1 84 ? -7.794 3.731 17.967 1.00 92.44 84 THR A C 1
ATOM 691 O O . THR A 1 84 ? -8.426 4.661 17.463 1.00 92.44 84 THR A O 1
ATOM 694 N N . PHE A 1 85 ? -6.861 3.058 17.287 1.00 93.06 85 PHE A N 1
ATOM 695 C CA . PHE A 1 85 ? -6.466 3.342 15.909 1.00 93.06 85 PHE A CA 1
ATOM 696 C C . PHE A 1 85 ? -6.508 2.081 15.040 1.00 93.06 85 PHE A C 1
ATOM 698 O O . PHE A 1 85 ? -6.041 1.013 15.440 1.00 93.06 85 PHE A O 1
ATOM 705 N N . ASP A 1 86 ? -7.064 2.212 13.836 1.00 94.19 86 ASP A N 1
ATOM 706 C CA . ASP A 1 86 ? -7.251 1.110 12.895 1.00 94.19 86 ASP A CA 1
ATOM 707 C C . ASP A 1 86 ? -6.756 1.471 11.500 1.00 94.19 86 ASP A C 1
ATOM 709 O O . ASP A 1 86 ? -7.436 2.157 10.740 1.00 94.19 86 ASP A O 1
ATOM 713 N N . LEU A 1 87 ? -5.576 0.966 11.153 1.00 95.81 87 LEU A N 1
ATOM 714 C CA . LEU A 1 87 ? -5.009 1.133 9.823 1.00 95.81 87 LEU A CA 1
ATOM 715 C C . LEU A 1 87 ? -5.583 0.071 8.878 1.00 95.81 87 LEU A C 1
ATOM 717 O O . LEU A 1 87 ? -5.308 -1.117 9.040 1.00 95.81 87 LEU A O 1
ATOM 721 N N . GLN A 1 88 ? -6.368 0.488 7.890 1.00 96.19 88 GLN A N 1
ATOM 722 C CA . GLN A 1 88 ? -6.912 -0.393 6.857 1.00 96.19 88 GLN A CA 1
ATOM 723 C C . GLN A 1 88 ? -6.216 -0.112 5.535 1.00 96.19 88 GLN A C 1
ATOM 725 O O . GLN A 1 88 ? -6.194 1.019 5.068 1.00 96.19 88 GLN A O 1
ATOM 730 N N . SER A 1 89 ? -5.626 -1.137 4.931 1.00 97.50 89 SER A N 1
ATOM 731 C CA . SER A 1 89 ? -4.826 -0.990 3.722 1.00 97.50 89 SER A CA 1
ATOM 732 C C . SER A 1 89 ? -5.596 -1.404 2.471 1.00 97.50 89 SER A C 1
ATOM 734 O O . SER A 1 89 ? -6.193 -2.476 2.428 1.00 97.50 89 SER A O 1
ATOM 736 N N . ARG A 1 90 ? -5.529 -0.610 1.404 1.00 96.88 90 ARG A N 1
ATOM 737 C CA . ARG A 1 90 ? -5.972 -1.011 0.060 1.00 96.88 90 ARG A CA 1
ATOM 738 C C . ARG A 1 90 ? -4.740 -1.290 -0.788 1.00 96.88 90 ARG A C 1
ATOM 740 O O . ARG A 1 90 ? -3.916 -0.406 -0.998 1.00 96.88 90 ARG A O 1
ATOM 747 N N . VAL A 1 91 ? -4.611 -2.528 -1.256 1.00 97.12 91 VAL A N 1
ATOM 748 C CA . VAL A 1 91 ? -3.452 -2.979 -2.036 1.00 97.12 91 VAL A CA 1
ATOM 749 C C . VAL A 1 91 ? -3.750 -2.832 -3.526 1.00 97.12 91 VAL A C 1
ATOM 751 O O . VAL A 1 91 ? -4.739 -3.386 -4.009 1.00 97.12 91 VAL A O 1
ATOM 754 N N . CYS A 1 92 ? -2.916 -2.089 -4.254 1.00 95.50 92 CYS A N 1
ATOM 755 C CA . CYS A 1 92 ? -2.986 -2.024 -5.715 1.00 95.50 92 CYS A CA 1
ATOM 756 C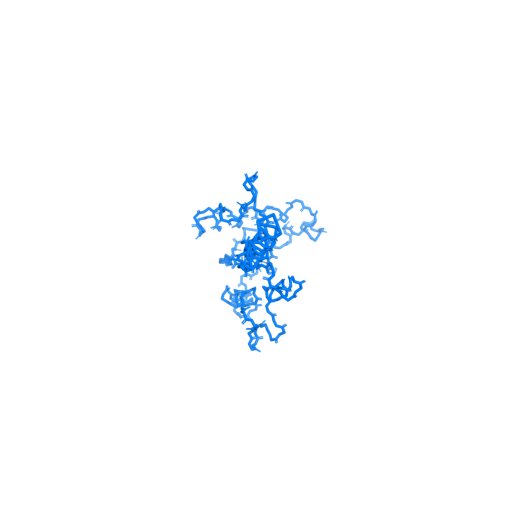 C . CYS A 1 92 ? -2.501 -3.339 -6.337 1.00 95.50 92 CYS A C 1
ATOM 758 O O . CYS A 1 92 ? -1.722 -4.085 -5.739 1.00 95.50 92 CYS A O 1
ATOM 760 N N . SER A 1 93 ? -2.901 -3.608 -7.576 1.00 93.56 93 SER A N 1
ATOM 761 C CA . SER A 1 93 ? -2.245 -4.652 -8.370 1.00 93.56 93 SER A CA 1
ATOM 762 C C . SER A 1 93 ? -0.761 -4.322 -8.588 1.00 93.56 93 SER A C 1
ATOM 764 O O . SER A 1 93 ? -0.371 -3.154 -8.587 1.00 93.56 93 SER A O 1
ATOM 766 N N . TRP A 1 94 ? 0.075 -5.345 -8.806 1.00 93.88 94 TRP A N 1
ATOM 767 C CA . TRP A 1 94 ? 1.469 -5.130 -9.205 1.00 93.88 94 TRP A CA 1
ATOM 768 C C . TRP A 1 94 ? 1.540 -4.272 -10.469 1.00 93.88 94 TRP A C 1
ATOM 770 O O . TRP A 1 94 ? 0.997 -4.633 -11.513 1.00 93.88 94 TRP A O 1
ATOM 780 N N . CYS A 1 95 ? 2.239 -3.151 -10.363 1.00 93.50 95 CYS A N 1
ATOM 781 C CA . CYS A 1 95 ? 2.455 -2.209 -11.442 1.00 93.50 95 CYS A CA 1
ATOM 782 C C . CYS A 1 95 ? 3.831 -2.437 -12.079 1.00 93.50 95 CYS A C 1
ATOM 784 O O . CYS A 1 95 ? 4.857 -2.334 -11.410 1.00 93.50 95 CYS A O 1
ATOM 786 N N . ASP A 1 96 ? 3.843 -2.728 -13.380 1.00 93.50 96 ASP A N 1
ATOM 787 C CA . ASP A 1 96 ? 5.063 -2.843 -14.184 1.00 93.50 96 ASP A CA 1
ATOM 788 C C . ASP A 1 96 ? 5.556 -1.482 -14.653 1.00 93.50 96 ASP A C 1
ATOM 790 O O . ASP A 1 96 ? 5.019 -0.952 -15.625 1.00 93.50 96 ASP A O 1
ATOM 794 N N . VAL A 1 97 ? 6.580 -0.929 -14.014 1.00 95.12 97 VAL A N 1
ATOM 795 C CA . VAL A 1 97 ? 7.144 0.355 -14.447 1.00 95.12 97 VAL A CA 1
ATOM 796 C C . VAL A 1 97 ? 8.006 0.215 -15.700 1.00 95.12 97 VAL A C 1
ATOM 798 O O . VAL A 1 97 ? 8.591 -0.841 -15.966 1.00 95.12 97 VAL A O 1
ATOM 801 N N . ASP A 1 98 ? 8.106 1.289 -16.478 1.00 95.94 98 ASP A N 1
ATOM 802 C CA . ASP A 1 98 ? 8.631 1.249 -17.846 1.00 95.94 98 ASP A CA 1
ATOM 803 C C . ASP A 1 98 ? 10.157 1.081 -17.959 1.00 95.94 98 ASP A C 1
ATOM 805 O O . ASP A 1 98 ? 10.671 0.746 -19.041 1.00 95.94 98 ASP A O 1
ATOM 809 N N . MET A 1 99 ? 10.893 1.279 -16.861 1.00 96.19 99 MET A N 1
ATOM 810 C CA . MET A 1 99 ? 12.358 1.218 -16.815 1.00 96.19 99 MET A CA 1
ATOM 811 C C . MET A 1 99 ? 12.885 0.141 -15.838 1.00 96.19 99 MET A C 1
ATOM 813 O O . MET A 1 99 ? 12.159 -0.355 -14.973 1.00 96.19 99 MET A O 1
ATOM 817 N N . PRO A 1 100 ? 14.144 -0.315 -15.994 1.00 95.00 100 PRO A N 1
ATOM 818 C CA . PRO A 1 100 ? 14.737 -1.301 -15.088 1.00 95.00 100 PRO A CA 1
ATOM 819 C C . PRO A 1 100 ? 15.111 -0.699 -13.725 1.00 95.00 100 PRO A C 1
ATOM 821 O O . PRO A 1 100 ? 15.289 0.513 -13.606 1.00 95.00 100 PRO A O 1
ATOM 824 N N . GLU A 1 101 ? 15.343 -1.553 -12.723 1.00 93.56 101 GLU A N 1
ATOM 825 C CA . GLU A 1 101 ? 15.755 -1.134 -11.368 1.00 93.56 101 GLU A CA 1
ATOM 826 C C . GLU A 1 101 ? 16.976 -0.207 -11.399 1.00 93.56 101 GLU A C 1
ATOM 828 O O . GLU A 1 101 ? 17.014 0.806 -10.712 1.00 93.56 101 GLU A O 1
ATOM 833 N N . SER A 1 102 ? 17.961 -0.499 -12.253 1.00 93.94 102 SER A N 1
ATOM 834 C CA . SER A 1 102 ? 19.178 0.310 -12.367 1.00 93.94 102 SER A CA 1
ATOM 835 C C . SER A 1 102 ? 18.912 1.763 -12.770 1.00 93.94 102 SER A C 1
ATOM 837 O O . SER A 1 102 ? 19.712 2.633 -12.442 1.00 93.94 102 SER A O 1
ATOM 839 N N . TYR A 1 103 ? 17.821 2.021 -13.500 1.00 94.88 103 TYR A N 1
ATOM 840 C CA . TYR A 1 103 ? 17.415 3.372 -13.877 1.00 94.88 103 TYR A CA 1
ATOM 841 C C . TYR A 1 103 ? 16.818 4.111 -12.680 1.00 94.88 103 TYR A C 1
ATOM 843 O O . TYR A 1 103 ? 17.286 5.192 -12.337 1.00 94.88 103 TYR A O 1
ATOM 851 N N . TYR A 1 104 ? 15.828 3.509 -12.016 1.00 94.00 104 TYR A N 1
ATOM 852 C CA . TYR A 1 104 ? 15.152 4.144 -10.882 1.00 94.00 104 TYR A CA 1
ATOM 853 C C . TYR A 1 104 ? 16.030 4.220 -9.627 1.00 94.00 104 TYR A C 1
ATOM 855 O O . TYR A 1 104 ? 15.901 5.144 -8.829 1.00 94.00 104 TYR A O 1
ATOM 863 N N . GLY A 1 105 ? 16.958 3.276 -9.473 1.00 90.12 105 GLY A N 1
ATOM 864 C CA . GLY A 1 105 ? 17.969 3.274 -8.423 1.00 90.12 105 GLY A CA 1
ATOM 865 C C . GLY A 1 105 ? 19.082 4.301 -8.647 1.00 90.12 105 GLY A C 1
ATOM 866 O O . GLY A 1 105 ? 19.740 4.686 -7.680 1.00 90.12 105 GLY A O 1
ATOM 867 N N . ASP A 1 106 ? 19.291 4.735 -9.897 1.00 91.00 106 ASP A N 1
ATOM 868 C CA . ASP A 1 106 ? 20.171 5.841 -10.314 1.00 91.00 106 ASP A CA 1
ATOM 869 C C . ASP A 1 106 ? 21.587 5.809 -9.701 1.00 91.00 106 ASP A C 1
ATOM 871 O O . ASP A 1 106 ? 22.185 6.829 -9.369 1.00 91.00 106 ASP A O 1
ATOM 875 N N . GLY A 1 107 ? 22.116 4.604 -9.452 1.00 84.25 107 GLY A N 1
ATOM 876 C CA . GLY A 1 107 ? 23.413 4.402 -8.792 1.00 84.25 107 GLY A CA 1
ATOM 877 C C . GLY A 1 107 ? 23.504 4.911 -7.343 1.00 84.25 107 GLY A C 1
ATOM 878 O O . GLY A 1 107 ? 24.586 4.874 -6.758 1.00 84.25 107 GLY A O 1
ATOM 879 N N . TYR A 1 108 ? 22.394 5.364 -6.756 1.00 86.06 108 TYR A N 1
ATOM 880 C CA . TYR A 1 108 ? 22.322 5.945 -5.415 1.00 86.06 108 TYR A CA 1
ATOM 881 C C . TYR A 1 108 ? 21.128 5.396 -4.619 1.00 86.06 108 TYR A C 1
ATOM 883 O O . TYR A 1 108 ? 20.480 6.108 -3.856 1.00 86.06 108 TYR A O 1
ATOM 891 N N . TYR A 1 109 ? 20.830 4.107 -4.817 1.00 79.81 109 TYR A N 1
ATOM 892 C CA . TYR A 1 109 ? 19.797 3.356 -4.091 1.00 79.81 109 TYR A CA 1
ATOM 893 C C . TYR A 1 109 ? 18.402 4.002 -4.139 1.00 79.81 109 TYR A C 1
ATOM 895 O O . TYR A 1 109 ? 17.641 3.903 -3.181 1.00 79.81 109 TYR A O 1
ATOM 903 N N . GLY A 1 110 ? 18.079 4.714 -5.224 1.00 70.38 110 GLY A N 1
ATOM 904 C CA . GLY A 1 110 ? 16.791 5.397 -5.369 1.00 70.38 110 GLY A CA 1
ATOM 905 C C . GLY A 1 110 ? 16.603 6.589 -4.425 1.00 70.38 110 GLY A C 1
ATOM 906 O O . GLY A 1 110 ? 15.501 7.112 -4.326 1.00 70.38 110 GLY A O 1
ATOM 907 N N . MET A 1 111 ? 17.664 7.056 -3.754 1.00 77.12 111 MET A N 1
ATOM 908 C CA . MET A 1 111 ? 17.645 8.307 -2.980 1.00 77.12 111 MET A CA 1
ATOM 909 C C . MET A 1 111 ? 17.704 9.551 -3.880 1.00 77.12 111 MET A C 1
ATOM 911 O O . MET A 1 111 ? 17.724 10.681 -3.391 1.00 77.12 111 MET A O 1
ATOM 915 N N . THR A 1 112 ? 17.762 9.356 -5.198 1.00 79.19 112 THR A N 1
ATOM 916 C CA . THR A 1 112 ? 17.527 10.421 -6.171 1.00 79.19 112 THR A CA 1
ATOM 917 C C . THR A 1 112 ? 16.029 10.532 -6.460 1.00 79.19 112 THR A C 1
ATOM 919 O O . THR A 1 112 ? 15.243 9.652 -6.116 1.00 79.19 112 THR A O 1
ATOM 922 N N . GLY A 1 113 ? 15.608 11.605 -7.136 1.00 85.56 113 GLY A N 1
ATOM 923 C CA . GLY A 1 113 ? 14.208 11.770 -7.550 1.00 85.56 113 GLY A CA 1
ATOM 924 C C . GLY A 1 113 ? 13.695 10.675 -8.498 1.00 85.56 113 GLY A C 1
ATOM 925 O O . GLY A 1 113 ? 12.501 10.633 -8.776 1.00 85.56 113 GLY A O 1
ATOM 926 N N . LYS A 1 114 ? 14.564 9.770 -8.975 1.00 91.12 114 LYS A N 1
ATOM 927 C CA . LYS A 1 114 ? 14.209 8.714 -9.923 1.00 91.12 114 LYS A CA 1
ATOM 928 C C . LYS A 1 114 ? 13.250 7.678 -9.359 1.00 91.12 114 LYS A C 1
ATO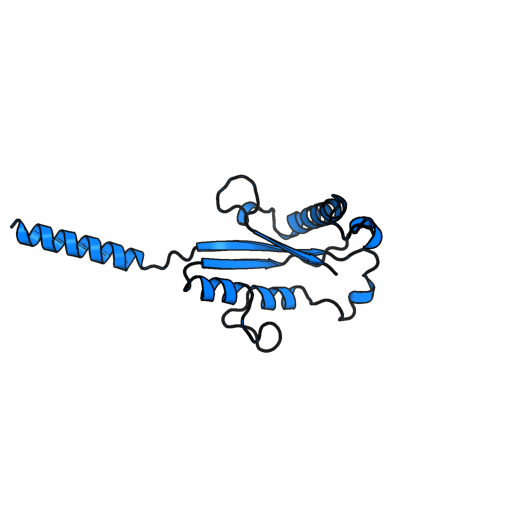M 930 O O . LYS A 1 114 ? 12.341 7.282 -10.076 1.00 91.12 114 LYS A O 1
ATOM 935 N N . LEU A 1 115 ? 13.358 7.291 -8.088 1.00 92.00 115 LEU A N 1
ATOM 936 C CA . LEU A 1 115 ? 12.348 6.405 -7.498 1.00 92.00 115 LEU A CA 1
ATOM 937 C C . LEU A 1 115 ? 10.961 7.074 -7.460 1.00 92.00 115 LEU A C 1
ATOM 939 O O . LEU A 1 115 ? 9.951 6.396 -7.627 1.00 92.00 115 LEU A O 1
ATOM 943 N N . GLY A 1 116 ? 10.920 8.404 -7.323 1.00 93.75 116 GLY A N 1
ATOM 944 C CA . GLY A 1 116 ? 9.697 9.200 -7.443 1.00 93.75 116 GLY A CA 1
ATOM 945 C C . GLY A 1 116 ? 8.999 9.017 -8.791 1.00 93.75 116 GLY A C 1
ATOM 946 O O . GLY A 1 116 ? 7.788 8.836 -8.815 1.00 93.75 116 GLY A O 1
ATOM 947 N N . GLU A 1 117 ? 9.753 8.941 -9.893 1.00 95.56 117 GLU A N 1
ATOM 948 C CA . GLU A 1 117 ? 9.194 8.697 -11.234 1.00 95.56 117 GLU A CA 1
ATOM 949 C C . GLU A 1 117 ? 8.481 7.332 -11.314 1.00 95.56 117 GLU A C 1
ATOM 951 O O . GLU A 1 117 ? 7.398 7.236 -11.885 1.00 95.56 117 GLU A O 1
ATOM 956 N N . ALA A 1 118 ? 9.037 6.283 -10.691 1.00 95.19 118 ALA A N 1
ATOM 957 C CA . ALA A 1 118 ? 8.386 4.969 -10.619 1.00 95.19 118 ALA A CA 1
ATOM 958 C C . ALA A 1 118 ? 7.090 5.006 -9.791 1.00 95.19 118 ALA A C 1
ATOM 960 O O . ALA A 1 118 ? 6.097 4.367 -10.144 1.00 95.19 118 ALA A O 1
ATOM 961 N N . ILE A 1 119 ? 7.098 5.757 -8.684 1.00 95.69 119 ILE A N 1
ATOM 962 C CA . ILE A 1 119 ? 5.928 5.931 -7.816 1.00 95.69 119 ILE A CA 1
ATOM 963 C C . ILE A 1 119 ? 4.824 6.683 -8.566 1.00 95.69 119 ILE A C 1
ATOM 965 O O . ILE A 1 119 ? 3.689 6.216 -8.578 1.00 95.69 119 ILE A O 1
ATOM 969 N N . GLU A 1 120 ? 5.142 7.796 -9.232 1.00 95.81 120 GLU A N 1
ATOM 970 C CA . GLU A 1 120 ? 4.190 8.584 -10.032 1.00 95.81 120 GLU A CA 1
ATOM 971 C C . GLU A 1 120 ? 3.559 7.756 -11.160 1.00 95.81 120 GLU A C 1
ATOM 973 O O . GLU A 1 120 ? 2.340 7.792 -11.368 1.00 95.81 120 GLU A O 1
ATOM 978 N N . GLU A 1 121 ? 4.373 6.960 -11.857 1.00 95.69 121 GLU A N 1
ATOM 979 C CA . GLU A 1 121 ? 3.907 6.066 -12.915 1.00 95.69 121 GLU A CA 1
ATOM 980 C C . GLU A 1 121 ? 2.904 5.035 -12.376 1.00 95.69 121 GLU A C 1
ATOM 982 O O . GLU A 1 121 ? 1.835 4.830 -12.961 1.00 95.69 121 GLU A O 1
ATOM 987 N N . CYS A 1 122 ? 3.203 4.418 -11.232 1.00 95.44 122 CYS A N 1
ATOM 988 C CA . CYS A 1 122 ? 2.309 3.437 -10.626 1.00 95.44 122 CYS A CA 1
ATOM 989 C C . CYS A 1 122 ? 1.074 4.044 -9.967 1.00 95.44 122 CYS A C 1
ATOM 991 O O . CYS A 1 122 ? 0.004 3.437 -10.044 1.00 95.44 122 CYS A O 1
ATOM 993 N N . LEU A 1 123 ? 1.176 5.235 -9.376 1.00 96.00 123 LEU A N 1
ATOM 994 C CA . LEU A 1 123 ? 0.016 5.969 -8.872 1.00 96.00 123 LEU A CA 1
ATOM 995 C C . LEU A 1 123 ? -0.959 6.275 -10.008 1.00 96.00 123 LEU A C 1
ATOM 997 O O . LEU A 1 123 ? -2.141 5.988 -9.868 1.00 96.00 123 LEU A O 1
ATOM 1001 N N . SER A 1 124 ? -0.466 6.726 -11.163 1.00 93.94 124 SER A N 1
ATOM 1002 C CA . SER A 1 124 ? -1.313 6.996 -12.336 1.00 93.94 124 SER A CA 1
ATOM 1003 C C . SER A 1 124 ? -2.096 5.756 -12.795 1.00 93.94 124 SER A C 1
ATOM 1005 O O . SER A 1 124 ? -3.233 5.856 -13.251 1.00 93.94 124 SER A O 1
ATOM 1007 N N . ARG A 1 125 ? -1.507 4.559 -12.666 1.00 92.50 125 ARG A N 1
ATOM 1008 C CA . ARG A 1 125 ? -2.178 3.290 -12.999 1.00 92.50 125 ARG A CA 1
ATOM 1009 C C . ARG A 1 125 ? -3.143 2.840 -11.900 1.00 92.50 125 ARG A C 1
ATOM 1011 O O . ARG A 1 125 ? -4.224 2.349 -12.217 1.00 92.50 125 ARG A O 1
ATOM 1018 N N . CYS A 1 126 ? -2.774 3.014 -10.630 1.00 93.31 126 CYS A N 1
ATOM 1019 C CA . CYS A 1 126 ? -3.625 2.636 -9.503 1.00 93.31 126 CYS A CA 1
ATOM 1020 C C . CYS A 1 126 ? -4.825 3.582 -9.326 1.00 93.31 126 CYS A C 1
ATOM 1022 O O . CYS A 1 126 ? -5.882 3.131 -8.900 1.00 93.31 126 CYS A O 1
ATOM 1024 N N . GLU A 1 127 ? -4.718 4.853 -9.722 1.00 93.19 127 GLU A N 1
ATOM 1025 C CA . GLU A 1 127 ? -5.827 5.817 -9.684 1.00 93.19 127 GLU A CA 1
ATOM 1026 C C . GLU A 1 127 ? -7.057 5.293 -10.441 1.00 93.19 127 GLU A C 1
ATOM 1028 O O . GLU A 1 127 ? -8.181 5.369 -9.946 1.00 93.19 127 GLU A O 1
ATOM 1033 N N . VAL A 1 128 ? -6.830 4.675 -11.605 1.00 87.44 128 VAL A N 1
ATOM 1034 C CA . VAL A 1 128 ? -7.883 4.051 -12.420 1.00 87.44 128 VAL A CA 1
ATOM 1035 C C . VAL A 1 128 ? -8.479 2.820 -11.730 1.00 87.44 128 VAL A C 1
ATOM 1037 O O . VAL A 1 128 ? -9.681 2.592 -11.826 1.00 87.44 128 VAL A O 1
ATOM 1040 N N . GLU A 1 129 ? -7.662 2.024 -11.032 1.00 86.12 129 GLU A N 1
ATOM 1041 C CA . GLU A 1 129 ? -8.130 0.856 -10.267 1.00 86.12 129 GLU A CA 1
ATOM 1042 C C . GLU A 1 129 ? -8.970 1.272 -9.046 1.00 86.12 129 GLU A C 1
ATOM 1044 O O . GLU A 1 129 ? -9.905 0.565 -8.672 1.00 86.12 129 GLU A O 1
ATOM 1049 N N . MET A 1 130 ? -8.638 2.408 -8.426 1.00 87.38 130 MET A N 1
ATOM 1050 C CA . MET A 1 130 ? -9.197 2.842 -7.142 1.00 87.38 130 MET A CA 1
ATOM 1051 C C . MET A 1 130 ? -10.364 3.834 -7.250 1.00 87.38 130 MET A C 1
ATOM 1053 O O . MET A 1 130 ? -10.987 4.087 -6.219 1.00 87.38 130 MET A O 1
ATOM 1057 N N . ASP A 1 131 ? -10.673 4.335 -8.454 1.00 88.88 131 ASP A N 1
ATOM 1058 C CA . ASP A 1 131 ? -11.603 5.455 -8.703 1.00 88.88 131 ASP A CA 1
ATOM 1059 C C . ASP A 1 131 ? -11.160 6.746 -7.984 1.00 88.88 131 ASP A C 1
ATOM 1061 O O . ASP A 1 131 ? -11.936 7.439 -7.327 1.00 88.88 131 ASP A O 1
ATOM 1065 N N . GLY A 1 132 ? -9.861 7.050 -8.085 1.00 91.56 132 GLY A N 1
ATOM 1066 C CA . GLY A 1 132 ? -9.226 8.171 -7.391 1.00 91.56 132 GLY A CA 1
ATOM 1067 C C . GLY A 1 132 ? -8.682 7.825 -5.999 1.00 91.56 132 GLY A C 1
ATOM 1068 O O . GLY A 1 132 ? -8.684 6.674 -5.563 1.00 91.56 132 GLY A O 1
ATOM 1069 N N . PHE A 1 133 ? -8.181 8.849 -5.296 1.00 94.31 133 PHE A N 1
ATOM 1070 C CA . PHE A 1 133 ? -7.511 8.704 -3.993 1.00 94.31 133 PHE A CA 1
ATOM 1071 C C . PHE A 1 133 ? -8.200 9.438 -2.833 1.00 94.31 133 PHE A C 1
ATOM 1073 O O . PHE A 1 133 ? -7.625 9.542 -1.754 1.00 94.31 133 PHE A O 1
ATOM 1080 N N . GLY A 1 134 ? -9.427 9.932 -3.029 1.00 92.44 134 GLY A N 1
ATOM 1081 C CA . GLY A 1 134 ? -10.128 10.732 -2.015 1.00 92.44 134 GLY A CA 1
ATOM 1082 C C . GLY A 1 134 ? -10.333 10.008 -0.679 1.00 92.44 134 GLY A C 1
ATOM 1083 O O . GLY A 1 134 ? -10.303 10.641 0.365 1.00 92.44 134 GLY A O 1
ATOM 1084 N N . ASP A 1 135 ? -10.460 8.678 -0.693 1.00 90.75 135 ASP A N 1
ATOM 1085 C CA . ASP A 1 135 ? -10.617 7.877 0.531 1.00 90.75 135 ASP A CA 1
ATOM 1086 C C . ASP A 1 135 ? -9.366 7.865 1.430 1.00 90.75 135 ASP A C 1
ATOM 1088 O O . ASP A 1 135 ? -9.454 7.456 2.588 1.00 90.75 135 ASP A O 1
ATOM 1092 N N . PHE A 1 136 ? -8.205 8.257 0.898 1.00 94.12 136 PHE A N 1
ATOM 1093 C CA . PHE A 1 136 ? -6.924 8.264 1.610 1.00 94.12 136 PHE A CA 1
ATOM 1094 C C . PHE A 1 136 ? -6.553 9.648 2.165 1.00 94.12 136 PHE A C 1
ATOM 1096 O O . PHE A 1 136 ? -5.482 9.767 2.748 1.00 94.12 136 PHE A O 1
ATOM 1103 N N . ASP A 1 137 ? -7.398 10.663 1.967 1.00 93.69 137 ASP A N 1
ATOM 1104 C CA . ASP A 1 137 ? -7.249 12.037 2.468 1.00 93.69 137 ASP A CA 1
ATOM 1105 C C . ASP A 1 137 ? -8.330 12.300 3.533 1.00 93.69 137 ASP A C 1
ATOM 1107 O O . ASP A 1 137 ? -9.428 12.791 3.255 1.00 93.69 137 ASP A O 1
ATOM 1111 N N . VAL A 1 138 ? -8.064 11.855 4.758 1.00 87.94 138 VAL A N 1
ATOM 1112 C CA . VAL A 1 138 ? -8.996 11.891 5.891 1.00 87.94 138 VAL A CA 1
ATOM 1113 C C . VAL A 1 138 ? -9.117 13.301 6.462 1.00 87.94 138 VAL A C 1
ATOM 1115 O O . VAL A 1 138 ? -10.193 13.658 6.956 1.00 87.94 138 VAL A O 1
ATO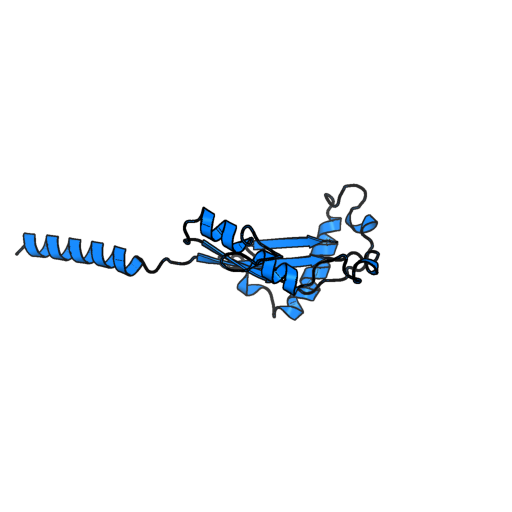M 1118 N N . ASP A 1 139 ? -8.046 14.098 6.431 1.00 89.19 139 ASP A N 1
ATOM 1119 C CA . ASP A 1 139 ? -8.053 15.463 6.965 1.00 89.19 139 ASP A CA 1
ATOM 1120 C C . ASP A 1 139 ? -8.461 16.539 5.938 1.00 89.19 139 ASP A C 1
ATOM 1122 O O . ASP A 1 139 ? -8.818 17.659 6.329 1.00 89.19 139 ASP A O 1
ATOM 1126 N N . GLY A 1 140 ? -8.547 16.172 4.657 1.00 91.94 140 GLY A N 1
ATOM 1127 C CA . GLY A 1 140 ? -9.061 17.001 3.574 1.00 91.94 140 GLY A CA 1
ATOM 1128 C C . GLY A 1 140 ? -8.071 18.061 3.096 1.00 91.94 140 GLY A C 1
ATOM 1129 O O . GLY A 1 140 ? -8.506 19.099 2.576 1.00 91.94 140 GLY A O 1
ATOM 1130 N N . ASP A 1 141 ? -6.768 17.860 3.300 1.00 93.94 141 ASP A N 1
ATOM 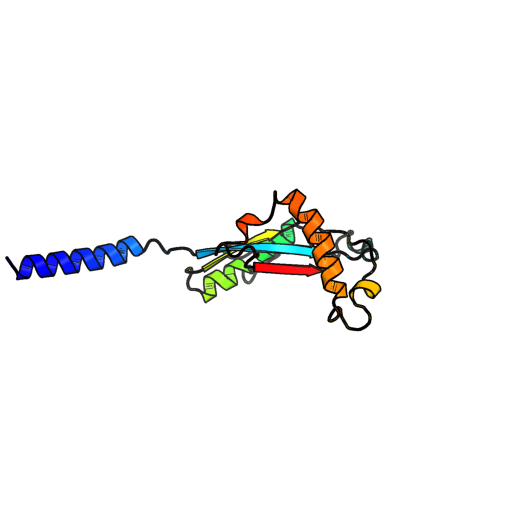1131 C CA . ASP A 1 141 ? -5.723 18.798 2.879 1.00 93.94 141 ASP A CA 1
ATOM 1132 C C . ASP A 1 141 ? -5.317 18.646 1.396 1.00 93.94 141 ASP A C 1
ATOM 1134 O O . ASP A 1 141 ? -4.526 19.444 0.869 1.00 93.94 141 ASP A O 1
ATOM 1138 N N . GLY A 1 142 ? -5.908 17.674 0.696 1.00 93.50 142 GLY A N 1
ATOM 1139 C CA . GLY A 1 142 ? -5.626 17.347 -0.696 1.00 93.50 142 GLY A CA 1
ATOM 1140 C C . GLY A 1 142 ? -4.449 16.389 -0.872 1.00 93.50 142 GLY A C 1
ATOM 1141 O O . GLY A 1 142 ? -3.916 16.293 -1.986 1.00 93.50 142 GLY A O 1
ATOM 1142 N N . ARG A 1 143 ? -3.999 15.713 0.191 1.00 92.94 143 ARG A N 1
ATOM 1143 C CA . ARG A 1 143 ? -2.905 14.735 0.169 1.00 92.94 143 ARG A CA 1
ATOM 1144 C C . ARG A 1 143 ? -3.348 13.429 0.807 1.00 92.94 143 ARG A C 1
ATOM 1146 O O . ARG A 1 143 ? -4.163 13.388 1.709 1.00 92.94 143 ARG A O 1
ATOM 1153 N N . MET A 1 144 ? -2.762 12.334 0.335 1.00 93.94 144 MET A N 1
ATOM 1154 C CA . MET A 1 144 ? -2.961 11.043 0.984 1.00 93.94 144 MET A CA 1
ATOM 1155 C C . MET A 1 144 ? -2.214 11.012 2.322 1.00 93.94 144 MET A C 1
ATOM 1157 O O . MET A 1 144 ? -1.015 11.304 2.360 1.00 93.94 144 MET A O 1
ATOM 1161 N N . ASP A 1 145 ? -2.891 10.586 3.383 1.00 94.31 145 ASP A N 1
ATOM 1162 C CA . ASP A 1 145 ? -2.352 10.533 4.746 1.00 94.31 145 ASP A CA 1
ATOM 1163 C C . ASP A 1 145 ? -1.341 9.404 4.947 1.00 94.31 145 ASP A C 1
ATOM 1165 O O . ASP A 1 145 ? -0.374 9.532 5.703 1.00 94.31 145 ASP A O 1
ATOM 1169 N N . ALA A 1 146 ? -1.583 8.264 4.296 1.00 94.81 146 ALA A N 1
ATOM 1170 C CA . ALA A 1 146 ? -0.804 7.051 4.485 1.00 94.81 146 ALA A CA 1
ATOM 1171 C C . ALA A 1 146 ? -0.589 6.309 3.166 1.00 94.81 146 ALA A C 1
ATOM 1173 O O . ALA A 1 146 ? -1.531 5.903 2.480 1.00 94.81 146 ALA A O 1
ATOM 1174 N N . VAL A 1 147 ? 0.688 6.105 2.841 1.00 95.81 147 VAL A N 1
ATOM 1175 C CA . VAL A 1 147 ? 1.124 5.330 1.682 1.00 95.81 147 VAL A CA 1
ATOM 1176 C C . VAL A 1 147 ? 2.276 4.421 2.095 1.00 95.81 147 VAL A C 1
ATOM 1178 O O . VAL A 1 147 ? 3.273 4.871 2.662 1.00 95.81 147 VAL A O 1
ATOM 1181 N N . ALA A 1 148 ? 2.164 3.141 1.761 1.00 97.25 148 ALA A N 1
ATOM 1182 C CA . ALA A 1 148 ? 3.232 2.161 1.836 1.00 97.25 148 ALA A CA 1
ATOM 1183 C C . ALA A 1 148 ? 3.631 1.727 0.424 1.00 97.25 148 ALA A C 1
ATOM 1185 O O . ALA A 1 148 ? 2.785 1.483 -0.435 1.00 97.25 148 ALA A O 1
ATOM 1186 N N . ILE A 1 149 ? 4.933 1.600 0.190 1.00 95.94 149 ILE A N 1
ATOM 1187 C CA . ILE A 1 149 ? 5.479 1.184 -1.101 1.00 95.94 149 ILE A CA 1
ATOM 1188 C C . ILE A 1 149 ? 6.218 -0.131 -0.890 1.00 95.94 149 ILE A C 1
ATOM 1190 O O . ILE A 1 149 ? 7.136 -0.206 -0.072 1.00 95.94 149 ILE A O 1
ATOM 1194 N N . LEU A 1 150 ? 5.825 -1.155 -1.641 1.00 95.50 150 LEU A N 1
ATOM 1195 C CA . LEU A 1 150 ? 6.539 -2.421 -1.728 1.00 95.50 150 LEU A CA 1
ATOM 1196 C C . LEU A 1 150 ? 7.042 -2.577 -3.158 1.00 95.50 150 LEU A C 1
ATOM 1198 O O . LEU A 1 150 ? 6.255 -2.520 -4.102 1.00 95.50 150 LEU A O 1
ATOM 1202 N N . HIS A 1 151 ? 8.345 -2.778 -3.328 1.00 93.06 151 HIS A N 1
ATOM 1203 C CA . HIS A 1 151 ? 8.930 -2.978 -4.647 1.00 93.06 151 HIS A CA 1
ATOM 1204 C C . HIS A 1 151 ? 9.656 -4.319 -4.756 1.00 93.06 151 HIS A C 1
ATOM 1206 O O . HIS A 1 151 ? 10.130 -4.870 -3.761 1.00 93.06 151 HIS A O 1
ATOM 1212 N N . SER A 1 152 ? 9.712 -4.846 -5.983 1.00 90.06 152 SER A N 1
ATOM 1213 C CA . SER A 1 152 ? 10.488 -6.042 -6.345 1.00 90.06 152 SER A CA 1
ATOM 1214 C C . SER A 1 152 ? 11.986 -5.819 -6.198 1.00 90.06 152 SER A C 1
ATOM 1216 O O . SER A 1 152 ? 12.431 -4.708 -6.554 1.00 90.06 152 SER A O 1
#

Radius of gyration: 21.98 Å; chains: 1; bounding box: 57×40×63 Å

Sequence (152 aa):
DEKEEEEEEERQRRQLQIDGGKTLKNVMQNLVLLIRFKNHDYRMNGCLPTKEEVHELFNAVDGHDTLAPSGSVRDCFRYNSYDTFDLQSRVCSWCDVDMPESYYGDGYYGMTGKLGEAIEECLSRCEVEMDGFGDFDVDGDGRMDAVAILHS

pLDDT: mean 87.94, std 12.96, range [40.12, 98.31]

Secondary structure (DSSP, 8-state):
-HHHHHHHHHHHHHHHHHHTTS---EEEEEEEEEEE-GGGGGGGTTTS--HHHHHHHHH-SS-BTTTBTT--HHHHHHHHTTTSEEEEEEEPPPEE-SS-HHHHTTTTTT-STHHHHHHHHHHHHHHHHHT-SGGG-SS-SSS-S-EEEEE-

Foldseek 3Di:
DVVVVVVVVVVVVVVVVVVVVPLPAAEAEAEEFEEEEQVCPVCVPPVDDFLVLLQQQAAPDPHDVPSGVVDHVQNVVCVVVVSSYGYHYDYAGYDYDPHGPCQCCVVPHNPDCSVVVRVVNRCVVVCVVPVHDPSQCPVPPPDRPHYHYDYD